Protein AF-A0A562M7P9-F1 (afdb_monomer_lite)

Secondary structure (DSSP, 8-state):
--------PPPPPPHHHHHHHHHHHHHHHHHHHHHHHHHHHS-HHHHHHHTT-SHHHH-HHHHHHHHHHHHHHHHHHHHHHHH---THHHHHHHHHTTSSTT--

Organism: NCBI:txid39844

Sequence (104 aa):
MQGLASPSAKPPAGKFLRISLWIAQVLIFVAFILFGFQKLFMPVEALAAMWQTPWPVEYPGLLRFTGFIDAAGGIGIVLPALTHIQPRLTVLAALMHGDEVLAA

Radius of gyration: 21.73 Å; chains: 1; bounding box: 29×35×78 Å

Foldseek 3Di:
DDDDPDPDDDPPDDPVNLVVVVVVLVVLLVVLLVQLCCLQPPDLVVVCVVVVHCCCVVCVVVSNVVSVVSNVVSVVSVCCVVVVPDPPVVVVVVVVVPVPVVPD

pLDDT: mean 72.83, std 17.24, range [36.84, 91.5]

Structure (mmCIF, N/CA/C/O backbone):
data_AF-A0A562M7P9-F1
#
_entry.id   AF-A0A562M7P9-F1
#
loop_
_atom_site.group_PDB
_atom_site.id
_atom_site.type_symbol
_atom_site.label_atom_id
_atom_site.label_alt_id
_atom_site.label_comp_id
_atom_site.label_asym_id
_atom_site.label_entity_id
_atom_site.label_seq_id
_atom_site.pdbx_PDB_ins_code
_atom_site.Cartn_x
_atom_site.Cartn_y
_atom_site.Cartn_z
_atom_site.occupancy
_atom_site.B_iso_or_equiv
_atom_site.auth_seq_id
_atom_site.auth_comp_id
_atom_site.auth_asym_id
_atom_site.auth_atom_id
_atom_site.pdbx_PDB_model_num
ATOM 1 N N . MET A 1 1 ? 1.116 3.615 58.477 1.00 45.12 1 MET A N 1
ATOM 2 C CA . MET A 1 1 ? 0.980 2.701 57.324 1.00 45.12 1 MET A CA 1
ATOM 3 C C . MET A 1 1 ? 0.205 3.456 56.255 1.00 45.12 1 MET A C 1
ATOM 5 O O . MET A 1 1 ? -0.996 3.622 56.406 1.00 45.12 1 MET A O 1
ATOM 9 N N . GLN A 1 2 ? 0.912 4.092 55.315 1.00 49.41 2 GLN A N 1
ATOM 10 C CA . GLN A 1 2 ? 0.327 5.042 54.358 1.00 49.41 2 GLN A CA 1
ATOM 11 C C . GLN A 1 2 ? -0.288 4.295 53.170 1.00 49.41 2 GLN A C 1
ATOM 13 O O . GLN A 1 2 ? 0.250 3.280 52.731 1.00 49.41 2 GLN A O 1
ATOM 18 N N . GLY A 1 3 ? -1.449 4.784 52.733 1.00 48.56 3 GLY A N 1
ATOM 19 C CA . GLY A 1 3 ? -2.354 4.141 51.789 1.00 48.56 3 GLY A CA 1
ATOM 20 C C . GLY A 1 3 ? -1.706 3.731 50.471 1.00 48.56 3 GLY A C 1
ATOM 21 O O . GLY A 1 3 ? -1.042 4.522 49.805 1.00 48.56 3 GLY A O 1
ATOM 22 N N . LEU A 1 4 ? -1.963 2.483 50.087 1.00 52.22 4 LEU A N 1
ATOM 23 C CA . LEU A 1 4 ? -1.709 1.967 48.751 1.00 52.22 4 LEU A CA 1
ATOM 24 C C . LEU A 1 4 ? -2.663 2.687 47.796 1.00 52.22 4 LEU A C 1
ATOM 26 O O . LEU A 1 4 ? -3.852 2.378 47.756 1.00 52.22 4 LEU A O 1
ATOM 30 N N . ALA A 1 5 ? -2.154 3.683 47.073 1.00 57.06 5 ALA A N 1
ATOM 31 C CA . ALA A 1 5 ? -2.870 4.292 45.964 1.00 57.06 5 ALA A CA 1
ATOM 32 C C . ALA A 1 5 ? -3.272 3.178 44.986 1.00 57.06 5 ALA A C 1
ATOM 34 O O . ALA A 1 5 ? -2.418 2.546 44.360 1.00 57.06 5 ALA A O 1
ATOM 35 N N . SER A 1 6 ? -4.571 2.892 44.908 1.00 56.53 6 SER A N 1
ATOM 36 C CA . SER A 1 6 ? -5.114 1.918 43.968 1.00 56.53 6 SER A CA 1
ATOM 37 C C . SER A 1 6 ? -4.708 2.313 42.544 1.00 56.53 6 SER A C 1
ATOM 39 O O . SER A 1 6 ? -4.872 3.480 42.177 1.00 56.53 6 SER A O 1
ATOM 41 N N . PRO A 1 7 ? -4.197 1.385 41.716 1.00 53.31 7 PRO A N 1
ATOM 42 C CA . PRO A 1 7 ? -3.881 1.698 40.332 1.00 53.31 7 PRO A CA 1
ATOM 43 C C . PRO A 1 7 ? -5.173 2.087 39.605 1.00 53.31 7 PRO A C 1
ATOM 45 O O . PRO A 1 7 ? -6.119 1.303 39.529 1.00 53.31 7 PRO A O 1
ATOM 48 N N . SER A 1 8 ? -5.215 3.319 39.092 1.00 56.34 8 SER A N 1
ATOM 49 C CA . SER A 1 8 ? -6.297 3.823 38.244 1.00 56.34 8 SER A CA 1
ATOM 50 C C . SER A 1 8 ? -6.400 2.942 36.997 1.00 56.34 8 SER A C 1
ATOM 52 O O . SER A 1 8 ? -5.541 2.978 36.112 1.00 56.34 8 SER A O 1
ATOM 54 N N . ALA A 1 9 ? -7.415 2.079 36.958 1.00 60.00 9 ALA A N 1
ATOM 55 C CA . ALA A 1 9 ? -7.667 1.195 35.831 1.00 60.00 9 ALA A CA 1
ATOM 56 C C . ALA A 1 9 ? -8.085 2.036 34.614 1.00 60.00 9 ALA A C 1
ATOM 58 O O . ALA A 1 9 ? -9.086 2.751 34.657 1.00 60.00 9 ALA A O 1
ATOM 59 N N . LYS A 1 10 ? -7.313 1.961 33.520 1.00 56.72 10 LYS A N 1
ATOM 60 C CA . LYS A 1 10 ? -7.634 2.646 32.257 1.00 56.72 10 LYS A CA 1
ATOM 61 C C . LYS A 1 10 ? -9.040 2.240 31.785 1.00 56.72 10 LYS A C 1
ATOM 63 O O . LYS A 1 10 ? -9.309 1.037 31.715 1.00 56.72 10 LYS A O 1
ATOM 68 N N . PRO A 1 11 ? -9.914 3.197 31.417 1.00 55.66 11 PRO A N 1
ATOM 69 C CA . PRO A 1 11 ? -11.231 2.866 30.904 1.00 55.66 11 PRO A CA 1
ATOM 70 C C . PRO A 1 11 ? -11.105 1.985 29.651 1.00 55.66 11 PRO A C 1
ATOM 72 O O . PRO A 1 11 ? -10.230 2.235 28.813 1.00 55.66 11 PRO A O 1
ATOM 75 N N . PRO A 1 12 ? -11.955 0.956 29.496 1.00 61.12 12 PRO A N 1
ATOM 76 C CA . PRO A 1 12 ? -11.952 0.125 28.302 1.00 61.12 12 PRO A CA 1
ATOM 77 C C . PRO A 1 12 ? -12.218 0.989 27.064 1.00 61.12 12 PRO A C 1
ATOM 79 O O . PRO A 1 12 ? -13.067 1.881 27.084 1.00 61.12 12 PRO A O 1
ATOM 82 N N . ALA A 1 13 ? -11.488 0.725 25.977 1.00 63.94 13 ALA A N 1
ATOM 83 C CA . ALA A 1 13 ? -11.673 1.424 24.709 1.00 63.94 13 ALA A CA 1
ATOM 84 C C . ALA A 1 13 ? -13.153 1.385 24.287 1.00 63.94 13 ALA A C 1
ATOM 86 O O . ALA A 1 13 ? -13.749 0.311 24.172 1.00 63.94 13 ALA A O 1
ATOM 87 N N . GLY A 1 14 ? -13.746 2.561 24.063 1.00 75.38 14 GLY A N 1
ATOM 88 C CA . GLY A 1 14 ? -15.162 2.683 23.729 1.00 75.38 14 GLY A CA 1
ATOM 89 C C . GLY A 1 14 ? -15.520 1.932 22.444 1.00 75.38 14 GLY A C 1
ATOM 90 O O . GLY A 1 14 ? -14.746 1.911 21.486 1.00 75.38 14 GLY A O 1
ATOM 91 N N . LYS A 1 15 ? -16.722 1.343 22.399 1.00 78.12 15 LYS A N 1
ATOM 92 C CA . LYS A 1 15 ? -17.246 0.595 21.237 1.00 78.12 15 LYS A CA 1
ATOM 93 C C . LYS A 1 15 ? -17.069 1.338 19.905 1.00 78.12 15 LYS A C 1
ATOM 95 O O . LYS A 1 15 ? -16.682 0.731 18.915 1.00 78.12 15 LYS A O 1
ATOM 100 N N . PHE A 1 16 ? -17.275 2.656 19.912 1.00 78.44 16 PHE A N 1
ATOM 101 C CA . PHE A 1 16 ? -17.121 3.516 18.740 1.00 78.44 16 PHE A CA 1
ATOM 102 C C . PHE A 1 16 ? -15.677 3.581 18.244 1.00 78.44 16 PHE A C 1
ATOM 104 O O . PHE A 1 16 ? -15.448 3.414 17.054 1.00 78.44 16 PHE A O 1
ATOM 111 N N . LEU A 1 17 ? -14.701 3.728 19.145 1.00 77.06 17 LEU A N 1
ATOM 112 C CA . LEU A 1 17 ? -13.283 3.753 18.780 1.00 77.06 17 LEU A CA 1
ATOM 113 C C . LEU A 1 17 ? -12.865 2.443 18.100 1.00 77.06 17 LEU A C 1
ATOM 115 O O . LEU A 1 17 ? -12.175 2.467 17.087 1.00 77.06 17 LEU A O 1
ATOM 119 N N . ARG A 1 18 ? -13.330 1.297 18.614 1.00 78.69 18 ARG A N 1
ATOM 120 C CA . ARG A 1 18 ? -13.038 -0.018 18.016 1.00 78.69 18 ARG A CA 1
ATOM 121 C C . ARG A 1 18 ? -13.626 -0.152 16.608 1.00 78.69 18 ARG A C 1
ATOM 123 O O . ARG A 1 18 ? -12.947 -0.666 15.726 1.00 78.69 18 ARG A O 1
ATOM 130 N N . ILE A 1 19 ? -14.855 0.324 16.397 1.00 80.69 19 ILE A N 1
ATOM 131 C CA . ILE A 1 19 ? -15.524 0.299 15.087 1.00 80.69 19 ILE A CA 1
ATOM 132 C C . ILE A 1 19 ? -14.803 1.217 14.094 1.00 80.69 19 ILE A C 1
ATOM 134 O O . ILE A 1 19 ? -14.500 0.787 12.984 1.00 80.69 19 ILE A O 1
ATOM 138 N N . SER A 1 20 ? -14.470 2.446 14.496 1.00 81.00 20 SER A N 1
ATOM 139 C CA . SER A 1 20 ? -13.760 3.397 13.633 1.00 81.00 20 SER A CA 1
ATOM 140 C C . SER A 1 20 ? -12.392 2.874 13.196 1.00 81.00 20 SER A C 1
A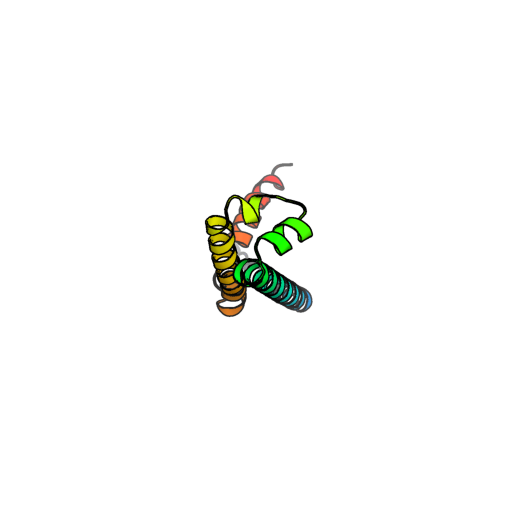TOM 142 O O . SER A 1 20 ? -12.031 3.017 12.030 1.00 81.00 20 SER A O 1
ATOM 144 N N . LEU A 1 21 ? -11.652 2.222 14.101 1.00 82.00 21 LEU A N 1
ATOM 145 C CA . LEU A 1 21 ? -10.370 1.594 13.769 1.00 82.00 21 LEU A CA 1
ATOM 146 C C . LEU A 1 21 ? -10.538 0.466 12.747 1.00 82.00 21 LEU A C 1
ATOM 148 O O . LEU A 1 21 ? -9.781 0.406 11.783 1.00 82.00 21 LEU A O 1
ATOM 152 N N . TRP A 1 22 ? -11.564 -0.374 12.903 1.00 82.12 22 TRP A N 1
ATOM 153 C CA . TRP A 1 22 ? -11.873 -1.432 11.937 1.00 82.12 22 TRP A CA 1
ATOM 154 C C . TRP A 1 22 ? -12.206 -0.882 10.550 1.00 82.12 22 TRP A C 1
ATOM 156 O O . TRP A 1 22 ? -11.705 -1.388 9.548 1.00 82.12 22 TRP A O 1
ATOM 166 N N . ILE A 1 23 ? -13.015 0.179 10.487 1.00 83.56 23 ILE A N 1
ATOM 167 C CA . ILE A 1 23 ? -13.374 0.832 9.224 1.00 83.56 23 ILE A CA 1
ATOM 168 C C . ILE A 1 23 ? -12.127 1.397 8.545 1.00 83.56 23 ILE A C 1
ATOM 170 O O . ILE A 1 23 ? -11.885 1.107 7.375 1.00 83.56 23 ILE A O 1
ATOM 174 N N . ALA A 1 24 ? -11.312 2.162 9.276 1.00 83.12 24 ALA A N 1
ATOM 175 C CA . ALA A 1 24 ? -10.076 2.724 8.740 1.00 83.12 24 ALA A CA 1
ATOM 176 C C . ALA A 1 24 ? -9.147 1.624 8.204 1.00 83.12 24 ALA A C 1
ATOM 178 O O . ALA A 1 24 ? -8.578 1.757 7.124 1.00 83.12 24 ALA A O 1
ATOM 179 N N . GLN A 1 25 ? -9.046 0.504 8.917 1.00 80.44 25 GLN A N 1
ATOM 180 C 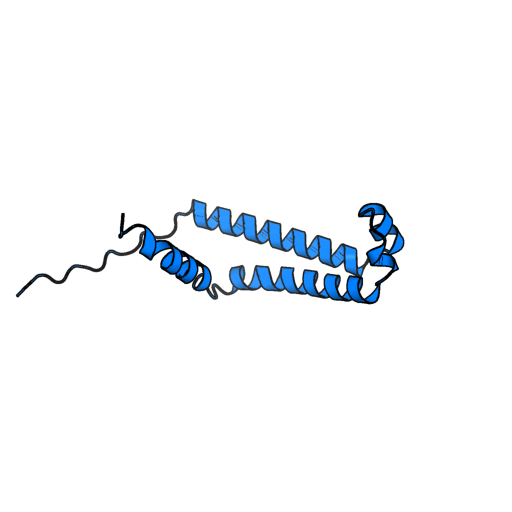CA . GLN A 1 25 ? -8.180 -0.606 8.544 1.00 80.44 25 GLN A CA 1
ATOM 181 C C . GLN A 1 25 ? -8.634 -1.317 7.268 1.00 80.44 25 GLN A C 1
ATOM 183 O O . GLN A 1 25 ? -7.809 -1.585 6.396 1.00 80.44 25 GLN A O 1
ATOM 188 N N . VAL A 1 26 ? -9.939 -1.567 7.120 1.00 83.94 26 VAL A N 1
ATOM 189 C CA . VAL A 1 26 ? -10.504 -2.138 5.888 1.00 83.94 26 VAL A CA 1
ATOM 190 C C . VAL A 1 26 ? -10.327 -1.176 4.715 1.00 83.94 26 VAL A C 1
ATOM 192 O O . VAL A 1 26 ? -9.919 -1.605 3.639 1.00 83.94 26 VAL A O 1
ATOM 195 N N . LEU A 1 27 ? -10.577 0.121 4.914 1.00 87.38 27 LEU A N 1
ATOM 196 C CA . LEU A 1 27 ? -10.404 1.124 3.861 1.00 87.38 27 LEU A CA 1
ATOM 197 C C . LEU A 1 27 ? -8.958 1.184 3.364 1.00 87.38 27 LEU A C 1
ATOM 199 O O . LEU A 1 27 ? -8.722 1.160 2.157 1.00 87.38 27 LEU A O 1
ATOM 203 N N . ILE A 1 28 ? -7.990 1.216 4.281 1.00 84.56 28 ILE A N 1
ATOM 204 C CA . ILE A 1 28 ? -6.569 1.249 3.925 1.00 84.56 28 ILE A CA 1
ATOM 205 C C . ILE A 1 28 ? -6.160 -0.057 3.235 1.00 84.56 28 ILE A C 1
ATOM 207 O O . ILE A 1 28 ? -5.487 -0.011 2.208 1.00 84.56 28 ILE A O 1
ATOM 211 N N . PHE A 1 29 ? -6.601 -1.215 3.738 1.00 84.25 29 PHE A N 1
ATOM 212 C CA . PHE A 1 29 ? -6.334 -2.504 3.095 1.00 84.25 29 PHE A CA 1
ATOM 213 C C . PHE A 1 29 ? -6.804 -2.525 1.638 1.00 84.25 29 PHE A C 1
ATOM 215 O O . PHE A 1 29 ? -6.035 -2.863 0.738 1.00 84.25 29 PHE A O 1
ATOM 222 N N . VAL A 1 30 ? -8.055 -2.123 1.405 1.00 87.81 30 VAL A N 1
ATOM 223 C CA . VAL A 1 30 ? -8.640 -2.071 0.064 1.00 87.81 30 VAL A CA 1
ATOM 224 C C . VAL A 1 30 ? -7.861 -1.104 -0.827 1.00 87.81 30 VAL A C 1
ATOM 226 O O . VAL A 1 30 ? -7.551 -1.453 -1.963 1.00 87.81 30 VAL A O 1
ATOM 229 N N . ALA A 1 31 ? -7.483 0.072 -0.317 1.00 88.56 31 ALA A N 1
ATOM 230 C CA . ALA A 1 31 ? -6.699 1.044 -1.076 1.00 88.56 31 ALA A CA 1
ATOM 231 C C . ALA A 1 31 ? -5.336 0.482 -1.517 1.00 88.56 31 ALA A C 1
ATOM 233 O O . ALA A 1 31 ? -4.983 0.600 -2.690 1.00 88.56 31 ALA A O 1
ATOM 234 N N . PHE A 1 32 ? -4.602 -0.176 -0.615 1.00 87.88 32 PHE A N 1
ATOM 235 C CA . PHE A 1 32 ? -3.307 -0.790 -0.927 1.00 87.88 32 PHE A CA 1
ATOM 236 C C . PHE A 1 32 ? -3.427 -1.932 -1.940 1.00 87.88 32 PHE A C 1
ATOM 238 O O . PHE A 1 32 ? -2.624 -2.012 -2.868 1.00 87.88 32 PHE A O 1
ATOM 245 N N . ILE A 1 33 ? -4.448 -2.787 -1.811 1.00 86.69 33 ILE A N 1
ATOM 246 C CA . ILE A 1 33 ? -4.691 -3.864 -2.779 1.00 86.69 33 ILE A CA 1
ATOM 247 C C . ILE A 1 33 ? -5.025 -3.293 -4.156 1.00 86.69 33 ILE A C 1
ATOM 249 O O . ILE A 1 33 ? -4.463 -3.752 -5.147 1.00 86.69 33 ILE A O 1
ATOM 253 N N . LEU A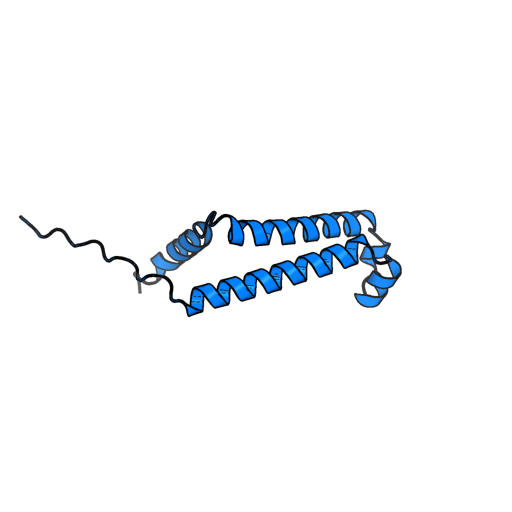 1 34 ? -5.891 -2.279 -4.231 1.00 89.25 34 LEU A N 1
ATOM 254 C CA . LEU A 1 34 ? -6.230 -1.630 -5.498 1.00 89.25 34 LEU A CA 1
ATOM 255 C C . LEU A 1 34 ? -4.992 -1.009 -6.156 1.00 89.25 34 LEU A C 1
ATOM 257 O O . LEU A 1 34 ? -4.736 -1.272 -7.330 1.00 89.25 34 LEU A O 1
ATOM 261 N N . PHE A 1 35 ? -4.189 -0.254 -5.403 1.00 88.19 35 PHE A N 1
ATOM 262 C CA . PHE A 1 35 ? -2.971 0.373 -5.924 1.00 88.19 35 PHE A CA 1
ATOM 263 C C . PHE A 1 35 ? -1.920 -0.648 -6.368 1.00 88.19 35 PHE A C 1
ATOM 265 O O . PHE A 1 35 ? -1.358 -0.524 -7.460 1.00 88.19 35 PHE A O 1
ATOM 272 N N . GLY A 1 36 ? -1.681 -1.681 -5.556 1.00 87.94 36 GLY A N 1
ATOM 273 C CA . GLY A 1 36 ? -0.768 -2.767 -5.899 1.00 87.94 36 GLY A CA 1
ATOM 274 C C . GLY A 1 36 ? -1.228 -3.502 -7.155 1.00 87.94 36 GLY A C 1
ATOM 275 O O . GLY A 1 36 ? -0.439 -3.703 -8.076 1.00 87.94 36 GLY A O 1
ATOM 276 N N . PHE A 1 37 ? -2.522 -3.822 -7.246 1.00 89.25 37 PHE A N 1
ATOM 277 C CA . PHE A 1 37 ? -3.106 -4.488 -8.408 1.00 89.25 37 PHE A CA 1
ATOM 278 C C . PHE A 1 37 ? -2.958 -3.649 -9.682 1.00 89.25 37 PHE A C 1
ATOM 280 O O . PHE A 1 37 ? -2.530 -4.166 -10.712 1.00 89.25 37 PHE A O 1
ATOM 287 N N . GLN A 1 38 ? -3.234 -2.345 -9.619 1.00 89.75 38 GLN A N 1
ATOM 288 C CA . GLN A 1 38 ? -3.031 -1.448 -10.758 1.00 89.75 38 GLN A CA 1
ATOM 289 C C . GLN A 1 38 ? -1.570 -1.468 -11.224 1.00 89.75 38 GLN A C 1
ATOM 291 O O . GLN A 1 38 ? -1.314 -1.738 -12.395 1.00 89.75 38 GLN A O 1
ATOM 296 N N . LYS A 1 39 ? -0.608 -1.291 -10.311 1.00 87.00 39 LYS A N 1
ATOM 297 C CA . LYS A 1 39 ? 0.834 -1.320 -10.622 1.00 87.00 39 LYS A CA 1
ATOM 298 C C . LYS A 1 39 ? 1.316 -2.664 -11.183 1.00 87.00 39 LYS A C 1
ATOM 300 O O . LYS A 1 39 ? 2.251 -2.697 -11.982 1.00 87.00 39 LYS A O 1
ATOM 305 N N . LEU A 1 40 ? 0.699 -3.770 -10.763 1.00 88.25 40 LEU A N 1
ATOM 306 C CA . LEU A 1 40 ? 1.079 -5.133 -11.143 1.00 88.25 40 LEU A CA 1
ATOM 307 C C . LEU A 1 40 ? 0.424 -5.634 -12.429 1.00 88.25 40 LEU A C 1
ATOM 309 O O . LEU A 1 40 ? 0.989 -6.528 -13.051 1.00 88.25 40 LEU A O 1
ATOM 313 N N . PHE A 1 41 ? -0.735 -5.111 -12.829 1.00 89.62 41 PHE A N 1
ATOM 314 C CA . PHE A 1 41 ? -1.498 -5.679 -13.946 1.00 89.62 41 PHE A CA 1
ATOM 315 C C . PHE A 1 41 ? -1.843 -4.680 -15.052 1.00 89.62 41 PHE A C 1
ATOM 317 O O . PHE A 1 41 ? -2.073 -5.112 -16.180 1.00 89.62 41 PHE A O 1
ATOM 324 N N . MET A 1 42 ? -1.841 -3.369 -14.794 1.00 91.12 42 MET A N 1
ATOM 325 C CA . MET A 1 42 ? -2.078 -2.390 -15.860 1.00 91.12 42 MET A CA 1
ATOM 326 C C . MET A 1 42 ? -0.821 -2.158 -16.726 1.00 91.12 42 MET A C 1
ATOM 328 O O . MET A 1 42 ? 0.308 -2.289 -16.236 1.00 91.12 42 MET A O 1
ATOM 332 N N . PRO A 1 43 ? -0.993 -1.804 -18.016 1.00 90.38 43 PRO A N 1
ATOM 333 C CA . PRO A 1 43 ? 0.101 -1.363 -18.880 1.00 90.38 43 PRO A CA 1
ATOM 334 C C . PRO A 1 43 ? 0.776 -0.096 -18.347 1.00 90.38 43 PRO A C 1
ATOM 336 O O . PRO A 1 43 ? 0.110 0.799 -17.819 1.00 90.38 43 PRO A O 1
ATOM 339 N N . VAL A 1 44 ? 2.096 -0.005 -18.511 1.00 89.12 44 VAL A N 1
ATOM 340 C CA . VAL A 1 44 ? 2.899 1.108 -17.976 1.00 89.12 44 VAL A CA 1
ATOM 341 C C . VAL A 1 44 ? 2.563 2.435 -18.654 1.00 89.12 44 VAL A C 1
ATOM 343 O O . VAL A 1 44 ? 2.555 3.476 -18.006 1.00 89.12 44 VAL A O 1
ATOM 346 N N . GLU A 1 45 ? 2.186 2.388 -19.928 1.00 89.44 45 GLU A N 1
ATOM 347 C CA . GLU A 1 45 ? 1.777 3.533 -20.738 1.00 89.44 45 GLU A CA 1
ATOM 348 C C . GLU A 1 45 ? 0.425 4.082 -20.270 1.00 89.44 45 GLU A C 1
ATOM 350 O O . GLU A 1 45 ? 0.242 5.294 -20.156 1.00 89.44 45 GLU A O 1
ATOM 355 N N . ALA A 1 46 ? -0.511 3.189 -19.935 1.00 90.25 46 ALA A N 1
ATOM 356 C CA . ALA A 1 46 ? -1.818 3.565 -19.403 1.00 90.25 46 ALA A CA 1
ATOM 357 C C . ALA A 1 46 ? -1.688 4.210 -18.014 1.00 90.25 46 ALA A C 1
ATOM 359 O O . ALA A 1 46 ? -2.332 5.220 -17.737 1.00 90.25 46 ALA A O 1
ATOM 360 N N . LEU A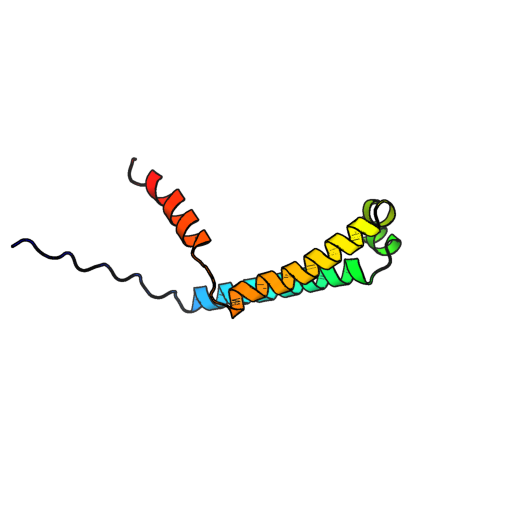 1 47 ? -0.813 3.667 -17.163 1.00 88.69 47 LEU A N 1
ATOM 361 C CA . LEU A 1 47 ? -0.492 4.233 -15.850 1.00 88.69 47 LEU A CA 1
ATOM 362 C C . LEU A 1 47 ? 0.194 5.596 -15.956 1.00 88.69 47 LEU A C 1
ATOM 364 O O . LEU A 1 47 ? -0.180 6.519 -15.236 1.00 88.69 47 LEU A O 1
ATOM 368 N N . ALA A 1 48 ? 1.150 5.746 -16.872 1.00 89.81 48 ALA A N 1
ATOM 369 C CA . ALA A 1 48 ? 1.823 7.018 -17.111 1.00 89.81 48 ALA A CA 1
ATOM 370 C C . ALA A 1 48 ? 0.849 8.106 -17.584 1.00 89.81 48 ALA A C 1
ATOM 372 O O . ALA A 1 48 ? 0.909 9.240 -17.108 1.00 89.81 48 ALA A O 1
ATOM 373 N N . ALA A 1 49 ? -0.100 7.750 -18.455 1.00 91.50 49 ALA A N 1
ATOM 374 C CA . ALA A 1 49 ? -1.159 8.655 -18.890 1.00 91.50 49 ALA A CA 1
ATOM 375 C C . ALA A 1 49 ? -2.138 8.994 -17.752 1.00 91.50 49 ALA A C 1
ATOM 377 O O . ALA A 1 49 ? -2.489 10.158 -17.571 1.00 91.50 49 ALA A O 1
ATOM 378 N N . MET A 1 50 ? -2.548 7.997 -16.959 1.00 89.44 50 MET A N 1
ATOM 379 C CA . MET A 1 50 ? -3.508 8.176 -15.865 1.00 89.44 50 MET A CA 1
ATOM 380 C C . MET A 1 50 ? -2.941 9.027 -14.724 1.00 89.44 50 MET A C 1
ATOM 382 O O . MET A 1 50 ? -3.641 9.877 -14.182 1.00 89.44 50 MET A O 1
ATOM 386 N N . TRP A 1 51 ? -1.679 8.810 -14.354 1.00 86.69 51 TRP A N 1
ATOM 387 C CA . TRP A 1 51 ? -0.995 9.576 -13.309 1.00 86.69 51 TRP A CA 1
ATOM 388 C C . TRP A 1 51 ? -0.321 10.840 -13.830 1.00 86.69 51 TRP A C 1
ATOM 390 O O . TRP A 1 51 ? 0.250 11.577 -13.034 1.00 86.69 51 TRP A O 1
ATOM 400 N N . GLN A 1 52 ? -0.364 11.078 -15.144 1.00 89.94 52 GLN A N 1
ATOM 401 C CA . GLN A 1 52 ? 0.310 12.189 -15.818 1.00 89.94 52 GLN A CA 1
ATOM 402 C C . GLN A 1 52 ? 1.805 12.283 -15.463 1.00 89.94 52 GLN A C 1
ATOM 404 O O . GLN A 1 52 ? 2.347 13.370 -15.273 1.00 89.94 52 GLN A O 1
ATOM 409 N N . THR A 1 53 ? 2.482 11.135 -15.353 1.00 86.94 53 THR A N 1
ATOM 410 C CA . THR A 1 53 ? 3.908 11.060 -15.000 1.00 86.94 53 THR A CA 1
ATOM 411 C C . THR A 1 53 ? 4.653 10.031 -15.860 1.00 86.94 53 THR A C 1
ATOM 413 O O . THR A 1 53 ? 4.100 8.974 -16.147 1.00 86.94 53 THR A O 1
ATOM 416 N N . PRO A 1 54 ? 5.912 10.292 -16.262 1.00 88.94 54 PRO A N 1
ATOM 417 C CA . PRO A 1 54 ? 6.665 9.397 -17.149 1.00 88.94 54 PRO A CA 1
ATOM 418 C C . PRO A 1 54 ? 7.323 8.206 -16.429 1.00 88.94 54 PRO A C 1
ATOM 420 O O . PRO A 1 54 ? 7.624 7.193 -17.063 1.00 88.94 54 PRO A O 1
ATOM 423 N N . TRP A 1 55 ? 7.494 8.275 -15.104 1.00 87.88 55 TRP A N 1
ATOM 424 C CA . TRP A 1 55 ? 8.254 7.283 -14.334 1.00 87.88 55 TRP A CA 1
ATOM 425 C C . TRP A 1 55 ? 7.792 5.814 -14.463 1.00 87.88 55 TRP A C 1
ATOM 427 O O . TRP A 1 55 ? 8.661 4.944 -14.375 1.00 87.88 55 TRP A O 1
ATOM 437 N N . PRO A 1 56 ? 6.500 5.471 -14.691 1.00 89.50 56 PRO A N 1
ATOM 438 C CA . PRO A 1 56 ? 6.095 4.077 -14.892 1.00 89.50 56 PRO A CA 1
ATOM 439 C C . PRO A 1 56 ? 6.721 3.461 -16.151 1.00 89.50 56 PRO A C 1
ATOM 441 O O . PRO A 1 56 ? 6.980 2.258 -16.181 1.00 89.50 56 PRO A O 1
ATOM 444 N N . VAL A 1 57 ? 6.972 4.290 -17.170 1.00 88.94 57 VAL A N 1
ATOM 445 C CA . VAL A 1 57 ? 7.594 3.908 -18.446 1.00 88.94 57 VAL A CA 1
ATOM 446 C C . VAL A 1 57 ? 9.118 3.978 -18.352 1.00 88.94 57 VAL A C 1
ATOM 448 O O . VAL A 1 57 ? 9.797 3.110 -18.891 1.00 88.94 57 VAL A O 1
ATOM 451 N N . GLU A 1 58 ? 9.665 4.970 -17.641 1.00 91.38 58 GLU A N 1
ATOM 452 C CA . GLU A 1 58 ? 11.117 5.102 -17.439 1.00 91.38 58 GLU A CA 1
ATOM 453 C C . GLU A 1 58 ? 11.681 4.001 -16.527 1.00 91.38 58 GLU A C 1
ATOM 455 O O . GLU A 1 58 ? 12.780 3.498 -16.758 1.00 91.38 58 GLU A O 1
ATOM 460 N N . TYR A 1 59 ? 10.916 3.591 -15.509 1.00 91.38 59 TYR A N 1
ATOM 461 C CA . TYR A 1 59 ? 11.338 2.621 -14.496 1.00 91.38 59 TYR A CA 1
ATOM 462 C C . TYR A 1 59 ? 10.295 1.510 -14.283 1.00 91.38 59 TYR A C 1
ATOM 464 O O . TYR A 1 59 ? 9.771 1.341 -13.174 1.00 91.38 59 TYR A O 1
ATOM 472 N N . PRO A 1 60 ? 10.022 0.673 -15.301 1.00 88.00 60 PRO A N 1
ATOM 473 C CA . PRO A 1 60 ? 9.007 -0.377 -15.211 1.00 88.00 60 PRO A CA 1
ATOM 474 C C . PRO A 1 60 ? 9.348 -1.428 -14.144 1.00 88.00 60 PRO A C 1
ATOM 476 O O . PRO A 1 60 ? 8.456 -1.948 -13.476 1.00 88.00 60 PRO A O 1
ATOM 479 N N . GLY A 1 61 ? 10.637 -1.709 -13.914 1.00 89.31 61 GLY A N 1
ATOM 480 C CA . GLY A 1 61 ? 11.075 -2.598 -12.832 1.00 89.31 61 GLY A CA 1
ATOM 481 C C . GLY A 1 61 ? 10.739 -2.048 -11.441 1.00 89.31 61 GLY A C 1
ATOM 482 O O . GLY A 1 61 ? 10.222 -2.778 -10.595 1.00 89.31 61 GLY A O 1
ATOM 483 N N . LEU A 1 62 ? 10.954 -0.745 -11.225 1.00 89.75 62 LEU A N 1
ATOM 484 C CA . LEU A 1 62 ? 10.626 -0.071 -9.965 1.00 89.75 62 LEU A CA 1
ATOM 485 C C . LEU A 1 62 ? 9.109 0.001 -9.746 1.00 89.75 62 LEU A C 1
ATOM 487 O O . LEU A 1 62 ? 8.628 -0.195 -8.630 1.00 89.75 62 LEU A O 1
ATOM 491 N N . LEU A 1 63 ? 8.339 0.218 -10.813 1.00 91.00 63 LEU A N 1
ATOM 492 C CA . LEU A 1 63 ? 6.879 0.177 -10.770 1.00 91.00 63 LEU A CA 1
ATOM 493 C C . LEU A 1 63 ? 6.359 -1.188 -10.295 1.00 91.00 63 LEU A C 1
ATOM 495 O O . LEU A 1 63 ? 5.514 -1.250 -9.404 1.00 91.00 63 LEU A O 1
ATOM 499 N N . ARG A 1 64 ? 6.884 -2.294 -10.837 1.00 91.00 64 ARG A N 1
ATOM 500 C CA . ARG A 1 64 ? 6.468 -3.645 -10.417 1.00 91.00 64 ARG A CA 1
ATOM 501 C C . ARG A 1 64 ? 6.925 -3.969 -9.000 1.00 91.00 64 ARG A C 1
ATOM 503 O O . ARG A 1 64 ? 6.162 -4.564 -8.243 1.00 91.00 64 ARG A O 1
ATOM 510 N N . PHE A 1 65 ? 8.127 -3.536 -8.623 1.00 90.81 65 PHE A N 1
ATOM 511 C CA . PHE A 1 65 ? 8.638 -3.687 -7.263 1.00 90.81 65 PHE A CA 1
ATOM 512 C C . PHE A 1 65 ? 7.757 -2.962 -6.240 1.00 90.81 65 PHE A C 1
ATOM 514 O O . PHE A 1 65 ? 7.328 -3.558 -5.255 1.00 90.81 65 PHE A O 1
ATOM 521 N N . THR A 1 66 ? 7.412 -1.701 -6.508 1.00 88.38 66 THR A N 1
ATOM 522 C CA . THR A 1 66 ? 6.496 -0.933 -5.653 1.00 88.38 66 THR A CA 1
ATOM 523 C C . THR A 1 66 ? 5.084 -1.514 -5.648 1.00 88.38 66 THR A C 1
ATOM 525 O O . THR A 1 66 ? 4.462 -1.539 -4.597 1.00 88.38 66 THR A O 1
ATOM 528 N N . GLY A 1 67 ? 4.595 -2.072 -6.761 1.00 88.88 67 GLY A N 1
ATOM 529 C CA . GLY A 1 67 ? 3.329 -2.814 -6.785 1.00 88.88 67 GLY A CA 1
ATOM 530 C C . GLY A 1 67 ? 3.331 -4.055 -5.882 1.00 88.88 67 GLY A C 1
ATOM 531 O O . GLY A 1 67 ? 2.359 -4.301 -5.169 1.00 88.88 67 GLY A O 1
ATOM 532 N N . PHE A 1 68 ? 4.439 -4.804 -5.850 1.00 88.69 68 PHE A N 1
ATOM 533 C CA . PHE A 1 68 ? 4.631 -5.916 -4.912 1.00 88.69 68 PHE A CA 1
ATOM 534 C C . PHE A 1 68 ? 4.671 -5.446 -3.456 1.00 88.69 68 PHE A C 1
ATOM 536 O O . PHE A 1 68 ? 4.047 -6.071 -2.598 1.00 88.69 68 PHE A O 1
ATOM 543 N N . ILE A 1 69 ? 5.374 -4.343 -3.179 1.00 89.12 69 ILE A N 1
ATOM 544 C CA . ILE A 1 69 ? 5.413 -3.730 -1.846 1.00 89.12 69 ILE A CA 1
ATOM 545 C C . ILE A 1 69 ? 4.026 -3.251 -1.430 1.00 89.12 69 ILE A C 1
ATOM 547 O O . ILE A 1 69 ? 3.655 -3.472 -0.288 1.00 89.12 69 ILE A O 1
ATOM 551 N N . ASP A 1 70 ? 3.241 -2.650 -2.322 1.00 86.50 70 ASP A N 1
ATOM 552 C CA . ASP A 1 70 ? 1.886 -2.194 -2.006 1.00 86.50 70 ASP A CA 1
ATOM 553 C C . ASP A 1 70 ? 0.965 -3.380 -1.687 1.00 86.50 70 ASP A C 1
ATOM 555 O O . ASP A 1 70 ? 0.227 -3.353 -0.702 1.00 86.50 70 ASP A O 1
ATOM 559 N N . ALA A 1 71 ? 1.055 -4.469 -2.456 1.00 84.56 71 ALA A N 1
ATOM 560 C CA . ALA A 1 71 ? 0.311 -5.692 -2.164 1.00 84.56 71 ALA A CA 1
ATOM 561 C C . ALA A 1 71 ? 0.729 -6.302 -0.810 1.00 84.56 71 ALA A C 1
ATOM 563 O O . ALA A 1 71 ? -0.122 -6.633 0.020 1.00 84.56 71 ALA A O 1
ATOM 564 N N . ALA A 1 72 ? 2.038 -6.395 -0.551 1.00 84.56 72 ALA A N 1
ATOM 565 C CA . ALA A 1 72 ? 2.579 -6.861 0.724 1.00 84.56 72 ALA A CA 1
ATOM 566 C C . ALA A 1 72 ? 2.241 -5.910 1.885 1.00 84.56 72 ALA A C 1
ATOM 568 O O . ALA A 1 72 ? 1.999 -6.367 2.997 1.00 84.56 72 ALA A O 1
ATOM 569 N N . GLY A 1 73 ? 2.175 -4.604 1.630 1.00 81.06 73 GLY A N 1
ATOM 570 C CA . GLY A 1 73 ? 1.825 -3.549 2.574 1.00 81.06 73 GLY A CA 1
ATOM 571 C C . GLY A 1 73 ? 0.352 -3.596 2.958 1.00 81.06 73 GLY A C 1
ATOM 572 O O . GLY A 1 73 ? 0.039 -3.511 4.139 1.00 81.06 73 GLY A O 1
ATOM 573 N N . GLY A 1 74 ? -0.550 -3.855 2.008 1.00 78.25 74 GLY A N 1
ATOM 574 C CA . GLY A 1 74 ? -1.956 -4.137 2.304 1.00 78.25 74 GLY A CA 1
ATOM 575 C C . GLY A 1 74 ? -2.099 -5.342 3.237 1.00 78.25 74 GLY A C 1
ATOM 576 O O . GLY A 1 74 ? -2.715 -5.243 4.299 1.00 78.25 74 GLY A O 1
ATOM 577 N N . ILE A 1 75 ? -1.450 -6.460 2.901 1.00 72.06 75 ILE A N 1
ATOM 578 C CA . ILE A 1 75 ? -1.427 -7.663 3.750 1.00 72.06 75 ILE A CA 1
ATOM 579 C C . ILE A 1 75 ? -0.805 -7.350 5.126 1.00 72.06 75 ILE A C 1
ATOM 581 O O . ILE A 1 75 ? -1.344 -7.737 6.164 1.00 72.06 75 ILE A O 1
ATOM 585 N N . GLY A 1 76 ? 0.287 -6.584 5.145 1.00 68.69 76 GLY A N 1
ATOM 586 C CA . GLY A 1 76 ? 1.000 -6.140 6.339 1.00 68.69 76 GLY A CA 1
ATOM 587 C C . GLY A 1 76 ? 0.216 -5.165 7.216 1.00 68.69 76 GLY A C 1
ATOM 588 O O . GLY A 1 76 ? 0.460 -5.133 8.414 1.00 68.69 76 GLY A O 1
ATOM 589 N N . ILE A 1 77 ? -0.749 -4.421 6.667 1.00 66.81 77 ILE A N 1
ATOM 590 C CA . ILE A 1 77 ? -1.670 -3.539 7.406 1.00 66.81 77 ILE A CA 1
ATOM 591 C C . ILE A 1 77 ? -2.851 -4.324 7.979 1.00 66.81 77 ILE A C 1
ATOM 593 O O . ILE A 1 77 ? -3.354 -3.989 9.052 1.00 66.81 77 ILE A O 1
ATOM 597 N N . VAL A 1 78 ? -3.272 -5.409 7.329 1.00 62.06 78 VAL A N 1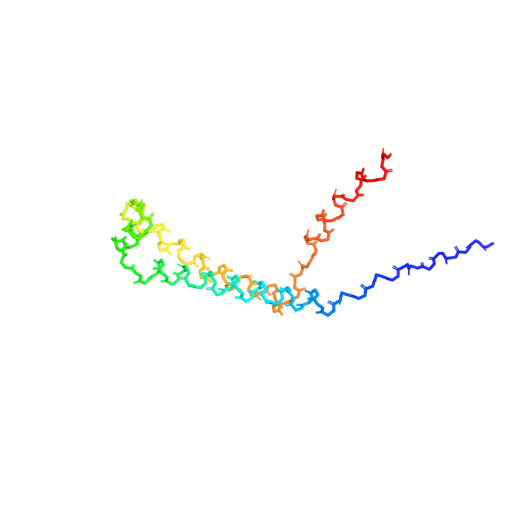
ATOM 598 C CA . VAL A 1 78 ? -4.258 -6.338 7.902 1.00 62.06 78 VAL A CA 1
ATOM 599 C C . VAL A 1 78 ? -3.655 -7.165 9.036 1.00 62.06 78 VAL A C 1
ATOM 601 O O . VAL A 1 78 ? -4.354 -7.497 9.993 1.00 62.06 78 VAL A O 1
ATOM 604 N N . LEU A 1 79 ? -2.349 -7.439 8.999 1.00 52.91 79 LEU A N 1
ATOM 605 C CA . LEU A 1 79 ? -1.671 -8.186 10.055 1.00 52.91 79 LEU A CA 1
ATOM 606 C C . LEU A 1 79 ? -1.814 -7.565 11.457 1.00 52.91 79 LEU A C 1
ATOM 608 O O . LEU A 1 79 ? -2.203 -8.308 12.347 1.00 52.91 79 LEU A O 1
ATOM 612 N N . PRO A 1 80 ? -1.602 -6.265 11.732 1.00 54.34 80 PRO A N 1
ATOM 613 C CA . PRO A 1 80 ? -1.850 -5.695 13.057 1.00 54.34 80 PRO A CA 1
ATOM 614 C C . PRO A 1 80 ? -3.340 -5.710 13.446 1.00 54.34 80 PRO A C 1
ATOM 616 O O . PRO A 1 80 ? -3.638 -5.813 14.635 1.00 54.34 80 PRO A O 1
ATOM 619 N N . ALA A 1 81 ? -4.266 -5.698 12.471 1.00 53.62 81 ALA A N 1
ATOM 620 C CA . ALA A 1 81 ? -5.709 -5.893 12.698 1.00 53.62 81 ALA A CA 1
ATOM 621 C C . ALA A 1 81 ? -6.008 -7.284 13.258 1.00 53.62 81 ALA A C 1
ATOM 623 O O . ALA A 1 81 ? -6.765 -7.432 14.214 1.00 53.62 81 ALA A O 1
ATOM 624 N N . LEU A 1 82 ? -5.420 -8.304 12.623 1.00 48.53 82 LEU A N 1
ATOM 625 C CA . LEU A 1 82 ? -5.660 -9.716 12.921 1.00 48.53 82 LEU A CA 1
ATOM 626 C C . LEU A 1 82 ? -4.811 -10.227 14.082 1.00 48.53 82 LEU A C 1
ATOM 628 O O . LEU A 1 82 ? -5.246 -11.102 14.823 1.00 48.53 82 LEU A O 1
ATOM 632 N N . THR A 1 83 ? -3.603 -9.699 14.251 1.00 48.09 83 THR A N 1
ATOM 633 C CA . THR A 1 83 ? -2.651 -10.217 15.237 1.00 48.09 83 THR A CA 1
ATOM 634 C C . THR A 1 83 ? -2.741 -9.514 16.581 1.00 48.09 83 THR A C 1
ATOM 636 O O . THR A 1 83 ? -2.192 -10.032 17.548 1.00 48.09 83 THR A O 1
ATOM 639 N N . HIS A 1 84 ? -3.418 -8.360 16.706 1.00 52.31 84 HIS A N 1
ATOM 640 C CA . HIS A 1 84 ? -3.381 -7.578 17.953 1.00 52.31 84 HIS A CA 1
ATOM 641 C C . HIS A 1 84 ? -1.928 -7.231 18.385 1.00 52.31 84 HIS A C 1
ATOM 643 O O . HIS A 1 84 ? -1.685 -6.807 19.521 1.00 52.31 84 HIS A O 1
ATOM 649 N N . ILE A 1 85 ? -0.942 -7.406 17.489 1.00 47.31 85 ILE A N 1
ATOM 650 C CA . ILE A 1 85 ? 0.477 -7.197 17.760 1.00 47.31 85 ILE A CA 1
ATOM 651 C C . ILE A 1 85 ? 0.744 -5.705 17.589 1.00 47.31 85 ILE A C 1
ATOM 653 O O . ILE A 1 85 ? 1.000 -5.188 16.509 1.00 47.31 85 ILE A O 1
ATOM 657 N N . GLN A 1 86 ? 0.693 -5.050 18.747 1.00 45.62 86 GLN A N 1
ATOM 658 C CA . GLN A 1 86 ? 1.330 -3.781 19.086 1.00 45.62 86 GLN A CA 1
ATOM 659 C C . GLN A 1 86 ? 0.619 -2.473 18.684 1.00 45.62 86 GLN A C 1
ATOM 661 O O . GLN A 1 86 ? 1.134 -1.698 17.885 1.00 45.62 86 GLN A O 1
ATOM 666 N N . PRO A 1 87 ? -0.366 -2.047 19.498 1.00 49.28 87 PRO A N 1
ATOM 667 C CA . PRO A 1 87 ? -0.559 -0.630 19.827 1.00 49.28 87 PRO A CA 1
ATOM 668 C C . PRO A 1 87 ? 0.610 -0.050 20.657 1.00 49.28 87 PRO A C 1
ATOM 670 O O . PRO A 1 87 ? 0.509 1.050 21.193 1.00 49.28 87 PRO A O 1
ATOM 673 N N . ARG A 1 88 ? 1.721 -0.781 20.846 1.00 51.34 88 ARG A N 1
ATOM 674 C CA . ARG A 1 88 ? 2.823 -0.356 21.724 1.00 51.34 88 ARG A CA 1
ATOM 675 C C . ARG A 1 88 ? 3.614 0.817 21.141 1.00 51.34 88 ARG A C 1
ATOM 677 O O . ARG A 1 88 ? 4.102 1.622 21.921 1.00 51.34 88 ARG A O 1
ATOM 684 N N . LEU A 1 89 ? 3.663 0.977 19.817 1.00 46.66 89 LEU A N 1
ATOM 685 C CA . LEU A 1 89 ? 4.272 2.157 19.186 1.00 46.66 89 LEU A CA 1
ATOM 686 C C . LEU A 1 89 ? 3.387 3.404 19.321 1.00 46.66 89 LEU A C 1
ATOM 688 O O . LEU A 1 89 ? 3.901 4.490 19.559 1.00 46.66 89 LEU A O 1
ATOM 692 N N . THR A 1 90 ? 2.060 3.253 19.297 1.00 53.56 90 THR A N 1
ATOM 693 C CA . THR A 1 90 ? 1.126 4.355 19.590 1.00 53.56 90 THR A CA 1
ATOM 694 C C . THR A 1 90 ? 1.147 4.734 21.074 1.00 53.56 90 THR A C 1
ATOM 696 O O . THR A 1 90 ? 1.040 5.906 21.412 1.00 53.56 90 THR A O 1
ATOM 699 N N . VAL A 1 91 ? 1.346 3.762 21.975 1.00 54.69 91 VAL A N 1
ATOM 700 C CA . VAL A 1 91 ? 1.527 4.017 23.415 1.00 54.69 91 VAL A CA 1
ATOM 701 C C . VAL A 1 91 ? 2.867 4.695 23.710 1.00 54.69 91 VAL A C 1
ATOM 703 O O . VAL A 1 91 ? 2.895 5.580 24.556 1.00 54.69 91 VAL A O 1
ATOM 706 N N . LEU A 1 92 ? 3.955 4.345 23.014 1.00 49.84 92 LEU A N 1
ATOM 707 C CA . LEU A 1 92 ? 5.239 5.045 23.153 1.00 49.84 92 LEU A CA 1
ATOM 708 C C . LEU A 1 92 ? 5.203 6.453 22.547 1.00 49.84 92 LEU A C 1
ATOM 710 O O . LEU A 1 92 ? 5.742 7.367 23.156 1.00 49.84 92 LEU A O 1
ATOM 714 N N . ALA A 1 93 ? 4.512 6.662 21.422 1.00 55.19 93 ALA A N 1
ATOM 715 C CA . ALA A 1 93 ? 4.288 8.003 20.878 1.00 55.19 93 ALA A CA 1
ATOM 716 C C . ALA A 1 93 ? 3.441 8.876 21.827 1.00 55.19 93 ALA A C 1
ATOM 718 O O . ALA A 1 93 ? 3.736 10.054 22.005 1.00 55.19 93 ALA A O 1
ATOM 719 N N . ALA A 1 94 ? 2.435 8.289 22.488 1.00 55.31 94 ALA A N 1
ATOM 720 C CA . ALA A 1 94 ? 1.621 8.971 23.496 1.00 55.31 94 ALA A CA 1
ATOM 721 C C . ALA A 1 94 ? 2.364 9.213 24.823 1.00 55.31 94 ALA A C 1
ATOM 723 O O . ALA A 1 94 ? 2.100 10.210 25.483 1.00 55.31 94 ALA A O 1
ATOM 724 N N . LEU A 1 95 ? 3.285 8.327 25.216 1.00 53.94 95 LEU A N 1
ATOM 725 C CA . LEU A 1 95 ? 4.185 8.555 26.352 1.00 53.94 95 LEU A CA 1
ATOM 726 C C . LEU A 1 95 ? 5.191 9.665 26.032 1.00 53.94 95 LEU A C 1
ATOM 728 O O . LEU A 1 95 ? 5.362 10.564 26.839 1.00 53.94 95 LEU A O 1
ATOM 732 N N . MET A 1 96 ? 5.778 9.665 24.831 1.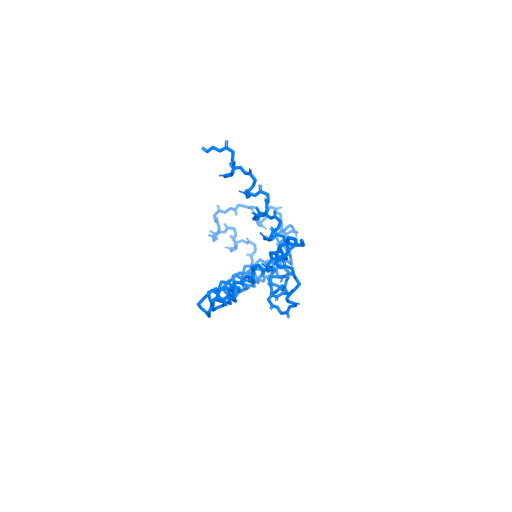00 53.00 96 MET A N 1
ATOM 733 C CA . MET A 1 96 ? 6.734 10.693 24.405 1.00 53.00 96 MET A CA 1
ATOM 734 C C . MET A 1 96 ? 6.103 12.091 24.290 1.00 53.00 96 MET A C 1
ATOM 736 O O . MET A 1 96 ? 6.769 13.070 24.591 1.00 53.00 96 MET A O 1
ATOM 740 N N . HIS A 1 97 ? 4.831 12.203 23.889 1.00 51.00 97 HIS A N 1
ATOM 741 C CA . HIS A 1 97 ? 4.097 13.482 23.889 1.00 51.00 97 HIS A CA 1
ATOM 742 C C . HIS A 1 97 ? 3.512 13.871 25.263 1.00 51.00 97 HIS A C 1
ATOM 744 O O . HIS A 1 97 ? 2.904 14.932 25.385 1.00 51.00 97 HIS A O 1
ATOM 750 N N . GLY A 1 98 ? 3.628 13.017 26.286 1.00 50.00 98 GLY A N 1
ATOM 751 C CA . GLY A 1 98 ? 2.997 13.225 27.594 1.00 50.00 98 GLY A CA 1
ATOM 752 C C . GLY A 1 98 ? 3.843 13.998 28.609 1.00 50.00 98 GLY A C 1
ATOM 753 O O . GLY A 1 98 ? 3.281 14.531 29.564 1.00 50.00 98 GLY A O 1
ATOM 754 N N . ASP A 1 99 ? 5.160 14.081 28.412 1.00 50.53 99 ASP A N 1
ATOM 755 C CA . ASP A 1 99 ? 6.075 14.694 29.386 1.00 50.53 99 ASP A CA 1
ATOM 756 C C . ASP A 1 99 ? 6.166 16.234 29.286 1.00 50.53 99 ASP A C 1
ATOM 758 O O . ASP A 1 99 ? 6.599 16.874 30.240 1.00 50.53 99 ASP A O 1
ATOM 762 N N . GLU A 1 100 ? 5.702 16.868 28.199 1.00 54.09 100 GLU A N 1
ATOM 763 C CA . GLU A 1 100 ? 5.760 18.341 28.058 1.00 54.09 100 GLU A CA 1
ATOM 764 C C . GLU A 1 100 ? 4.559 19.084 28.670 1.00 54.09 100 GLU A C 1
ATOM 766 O O . GLU A 1 100 ? 4.648 20.278 28.943 1.00 54.09 100 GLU A O 1
ATOM 771 N N . VAL A 1 101 ? 3.441 18.403 28.949 1.00 48.81 101 VAL A N 1
ATOM 772 C CA . VAL A 1 101 ? 2.217 19.064 29.458 1.00 48.81 101 VAL A CA 1
ATOM 773 C C . VAL A 1 101 ? 2.228 19.231 30.988 1.00 48.81 101 VAL A C 1
ATOM 775 O O . VAL A 1 101 ? 1.378 19.918 31.542 1.00 48.81 101 VAL A O 1
ATOM 778 N N . LEU A 1 102 ? 3.203 18.646 31.693 1.00 44.81 102 LEU A N 1
ATOM 779 C CA . LEU A 1 102 ? 3.354 18.769 33.153 1.00 44.81 102 LEU A CA 1
ATOM 780 C C . LEU A 1 102 ? 4.401 19.815 33.588 1.00 44.81 102 LEU A C 1
ATOM 782 O O . LEU A 1 102 ? 4.683 19.920 34.781 1.00 44.81 102 LEU A O 1
ATOM 786 N N . ALA A 1 103 ? 4.962 20.591 32.652 1.00 44.81 103 ALA A N 1
ATOM 787 C CA . ALA A 1 103 ? 6.002 21.589 32.931 1.00 44.81 103 ALA A CA 1
ATOM 788 C C . ALA A 1 103 ? 5.627 23.049 32.584 1.00 44.81 103 ALA A C 1
ATOM 790 O O . ALA A 1 103 ? 6.498 23.918 32.646 1.00 44.81 103 ALA A O 1
ATOM 791 N N . ALA A 1 104 ? 4.362 23.346 32.269 1.00 36.84 104 ALA A N 1
ATOM 792 C CA . ALA A 1 104 ? 3.848 24.710 32.085 1.00 36.84 104 ALA A CA 1
ATOM 793 C C . ALA A 1 104 ? 2.451 24.855 32.700 1.00 36.84 104 ALA A C 1
ATOM 795 O O . ALA A 1 104 ? 2.135 25.975 33.161 1.00 36.84 104 ALA A O 1
#

InterPro domains:
  IPR032808 DoxX family [PF13564] (23-95)